Protein AF-A0A959DKY6-F1 (afdb_monomer_lite)

pLDDT: mean 91.06, std 14.07, range [35.94, 98.44]

Radius of gyration: 17.06 Å; chains: 1; bounding box: 49×41×37 Å

Foldseek 3Di:
DDDPDPPPDPAAEDEDADFCLFQVDAFDKFKAALVRHGDDAFFDFHWYAYDAPDPRRTNDGGDGYHDDDPNIDMDTPDSPPPRVVSGDCGPLRKFPWDWDADPVRDIDTPGHIDDSVNSVVVVD

Sequence (124 aa):
KTARNERNEELKIALTHIGKNMIHRYHDILALNPEGGFKAGVPVSQAIGGPLCFSGDLIGKGRRLPPIQAGDWIIIKDVGAYTFSEWSFNANRSFPPIYGYDELRNFSLLHKGQSAEEVAAFWE

Structure (mmCIF, N/CA/C/O backbone):
data_AF-A0A959DKY6-F1
#
_entry.id   AF-A0A959DKY6-F1
#
loop_
_atom_site.group_PDB
_atom_site.id
_atom_site.type_symbol
_atom_site.label_atom_id
_atom_site.label_alt_id
_atom_site.label_comp_id
_atom_site.label_asym_id
_atom_site.label_entity_id
_atom_site.label_seq_id
_atom_site.pdbx_PDB_ins_code
_atom_site.Cartn_x
_atom_site.Cartn_y
_atom_site.Cartn_z
_atom_site.occupancy
_atom_site.B_iso_or_equiv
_atom_site.auth_seq_id
_atom_site.auth_comp_id
_atom_site.auth_asym_id
_atom_site.auth_atom_id
_atom_site.pdbx_PDB_model_num
ATOM 1 N N . LYS A 1 1 ? -33.862 19.315 9.482 1.00 42.00 1 LYS A N 1
ATOM 2 C CA . LYS A 1 1 ? -34.245 18.349 10.543 1.00 42.00 1 LYS A CA 1
ATOM 3 C C . LYS A 1 1 ? -34.254 16.994 9.848 1.00 42.00 1 LYS A C 1
ATOM 5 O O . LYS A 1 1 ? -35.000 16.894 8.895 1.00 42.00 1 LYS A O 1
ATOM 10 N N . THR A 1 2 ? -33.388 16.012 10.063 1.00 35.94 2 THR A N 1
ATOM 11 C CA . THR A 1 2 ? -32.589 15.539 11.209 1.00 35.94 2 THR A CA 1
ATOM 12 C C . THR A 1 2 ? -31.659 14.502 10.551 1.00 35.94 2 THR A C 1
ATOM 14 O O . THR A 1 2 ? -32.154 13.661 9.819 1.00 35.94 2 THR A O 1
ATOM 17 N N . ALA A 1 3 ? -30.337 14.642 10.540 1.00 37.12 3 ALA A N 1
ATOM 18 C CA . ALA A 1 3 ? -29.461 13.880 11.427 1.00 37.12 3 ALA A CA 1
ATOM 19 C C . ALA A 1 3 ? -28.022 14.364 11.177 1.00 37.12 3 ALA A C 1
ATOM 21 O O . ALA A 1 3 ? -27.390 14.017 10.185 1.00 37.12 3 ALA A O 1
ATOM 22 N N . ARG A 1 4 ? -27.513 15.237 12.047 1.00 40.62 4 ARG A N 1
ATOM 23 C CA . ARG A 1 4 ? -26.103 15.671 12.042 1.00 40.62 4 ARG A CA 1
ATOM 24 C C . ARG A 1 4 ? -25.420 15.296 13.360 1.00 40.62 4 ARG A C 1
ATOM 26 O O . ARG A 1 4 ? -24.488 15.978 13.782 1.00 40.62 4 ARG A O 1
ATOM 33 N N . ASN A 1 5 ? -25.934 14.245 14.007 1.00 37.75 5 ASN A N 1
ATOM 34 C CA . ASN A 1 5 ? -25.711 13.956 15.422 1.00 37.75 5 ASN A CA 1
ATOM 35 C C . ASN A 1 5 ? -25.163 12.546 15.710 1.00 37.75 5 ASN A C 1
ATOM 37 O O . ASN A 1 5 ? -25.422 12.004 16.772 1.00 37.75 5 ASN A O 1
ATOM 41 N N . GLU A 1 6 ? -24.379 11.980 14.789 1.00 44.88 6 GLU A N 1
ATOM 42 C CA . GLU A 1 6 ? -23.577 10.761 15.033 1.00 44.88 6 GLU A CA 1
ATOM 43 C C . GLU A 1 6 ? -22.061 11.054 15.046 1.00 44.88 6 GLU A C 1
ATOM 45 O O . GLU A 1 6 ? -21.230 10.156 15.026 1.00 44.88 6 GLU A O 1
ATOM 50 N N . ARG A 1 7 ? -21.659 12.334 15.078 1.00 47.75 7 ARG A N 1
ATOM 51 C CA . ARG A 1 7 ? -20.257 12.773 14.911 1.00 47.75 7 ARG A CA 1
ATOM 52 C C . ARG A 1 7 ? -19.395 12.687 16.182 1.00 47.75 7 ARG A C 1
ATOM 54 O O . ARG A 1 7 ? -18.522 13.529 16.349 1.00 47.75 7 ARG A O 1
ATOM 61 N N . ASN A 1 8 ? -19.634 11.714 17.059 1.00 43.59 8 ASN A N 1
ATOM 62 C CA . ASN A 1 8 ? -18.889 11.575 18.321 1.00 43.59 8 ASN A CA 1
ATOM 63 C C . ASN A 1 8 ? -18.261 10.189 18.543 1.00 43.59 8 ASN A C 1
ATOM 65 O O . ASN A 1 8 ? -17.845 9.889 19.657 1.00 43.59 8 ASN A O 1
ATOM 69 N N . GLU A 1 9 ? -18.127 9.359 17.507 1.00 57.75 9 GLU A N 1
ATOM 70 C CA . GLU A 1 9 ? -17.062 8.353 17.523 1.00 57.75 9 GLU A CA 1
ATOM 71 C C . GLU A 1 9 ? -15.809 8.986 16.918 1.00 57.75 9 GLU A C 1
ATOM 73 O O . GLU A 1 9 ? -15.821 9.459 15.780 1.00 57.75 9 GLU A O 1
ATOM 78 N N . GLU A 1 10 ? -14.740 9.049 17.709 1.00 66.50 10 GLU A N 1
ATOM 79 C CA . GLU A 1 10 ? -13.421 9.488 17.267 1.00 66.50 10 GLU A CA 1
ATOM 80 C C . GLU A 1 10 ? -13.001 8.635 16.060 1.00 66.50 10 GLU A C 1
ATOM 82 O O . GLU A 1 10 ? -12.691 7.448 16.182 1.00 66.50 10 GLU A O 1
ATOM 87 N N . LEU A 1 11 ? -13.068 9.224 14.862 1.00 72.88 11 LEU A N 1
ATOM 88 C CA . LEU A 1 11 ? -12.725 8.545 13.618 1.00 72.88 11 LEU A CA 1
ATOM 89 C C . LEU A 1 11 ? -11.232 8.218 13.633 1.00 72.88 11 LEU A C 1
ATOM 91 O O . LEU A 1 11 ? -10.391 9.070 13.357 1.00 72.88 11 LEU A O 1
ATOM 95 N N . LYS A 1 12 ? -10.903 6.961 13.934 1.00 91.00 12 LYS A N 1
ATOM 96 C CA . LYS A 1 12 ? -9.530 6.461 13.871 1.00 91.00 12 LYS A CA 1
ATOM 97 C C . LYS A 1 12 ? -9.145 6.249 12.415 1.00 91.00 12 LYS A C 1
ATOM 99 O O . LYS A 1 12 ? -9.760 5.436 11.725 1.00 91.00 12 LYS A O 1
ATOM 104 N N . ILE A 1 13 ? -8.129 6.969 11.953 1.00 94.75 13 ILE A N 1
ATOM 105 C CA . ILE A 1 13 ? -7.592 6.844 10.597 1.00 94.75 13 ILE A CA 1
ATOM 106 C C . ILE A 1 13 ? -6.163 6.316 10.696 1.00 94.75 13 ILE A C 1
ATOM 108 O O . ILE A 1 13 ? -5.321 6.933 11.342 1.00 94.75 13 ILE A O 1
ATOM 112 N N . ALA A 1 14 ? -5.894 5.185 10.050 1.00 96.19 14 ALA A N 1
ATOM 113 C CA . ALA A 1 14 ? -4.544 4.686 9.833 1.00 96.19 14 ALA A CA 1
ATOM 114 C C . ALA A 1 14 ? -4.059 5.158 8.459 1.00 96.19 14 ALA A C 1
ATOM 116 O O . ALA A 1 14 ? -4.678 4.842 7.440 1.00 96.19 14 ALA A O 1
ATOM 117 N N . LEU A 1 15 ? -2.978 5.936 8.436 1.00 96.50 15 LEU A N 1
ATOM 118 C CA . LEU A 1 15 ? -2.360 6.415 7.202 1.00 96.50 15 LEU A CA 1
ATOM 119 C C . LEU A 1 15 ? -1.353 5.390 6.683 1.00 96.50 15 LEU A C 1
ATOM 121 O O . LEU A 1 15 ? -0.584 4.817 7.452 1.00 96.50 15 LEU A O 1
ATOM 125 N N . THR A 1 16 ? -1.358 5.174 5.372 1.00 96.50 16 THR A N 1
ATOM 126 C CA . THR A 1 16 ? -0.469 4.234 4.685 1.00 96.50 16 THR A CA 1
ATOM 127 C C . THR A 1 16 ? 0.347 4.940 3.604 1.00 96.50 16 THR A C 1
ATOM 129 O O . THR A 1 16 ? 0.098 6.091 3.249 1.00 96.50 16 THR A O 1
ATOM 132 N N . HIS A 1 17 ? 1.351 4.247 3.069 1.00 94.69 17 HIS A N 1
ATOM 133 C CA . HIS A 1 17 ? 2.250 4.792 2.048 1.00 94.69 17 HIS A CA 1
ATOM 134 C C . HIS A 1 17 ? 1.630 4.862 0.643 1.00 94.69 17 HIS A C 1
ATOM 136 O O . HIS A 1 17 ? 2.208 5.489 -0.248 1.00 94.69 17 HIS A O 1
ATOM 142 N N . ILE A 1 18 ? 0.479 4.221 0.437 1.00 93.62 18 ILE A N 1
ATOM 143 C CA . ILE A 1 18 ? -0.233 4.136 -0.841 1.00 93.62 18 ILE A CA 1
ATOM 144 C C . ILE A 1 18 ? -1.678 4.589 -0.653 1.00 93.62 18 ILE A C 1
ATOM 146 O O . ILE A 1 18 ? -2.217 4.501 0.442 1.00 93.62 18 ILE A O 1
ATOM 150 N N . GLY A 1 19 ? -2.310 5.084 -1.709 1.00 95.62 19 GLY A N 1
ATOM 151 C CA . GLY A 1 19 ? -3.678 5.583 -1.636 1.00 95.62 19 GLY A CA 1
ATOM 152 C C . GLY A 1 19 ? -4.472 5.283 -2.896 1.00 95.62 19 GLY A C 1
ATOM 153 O O . GLY A 1 19 ? -4.239 4.301 -3.603 1.00 95.62 19 GLY A O 1
ATOM 154 N N . LYS A 1 20 ? -5.400 6.178 -3.210 1.00 96.06 20 LYS A N 1
ATOM 155 C CA . LYS A 1 20 ? -6.224 6.205 -4.420 1.00 96.06 20 LYS A CA 1
ATOM 156 C C . LYS A 1 20 ? -5.445 6.451 -5.702 1.00 96.06 20 LYS A C 1
ATOM 158 O O . LYS A 1 20 ? -6.050 6.426 -6.759 1.00 96.06 20 LYS A O 1
ATOM 163 N N . ASN A 1 21 ? -4.140 6.677 -5.630 1.00 94.62 21 ASN A N 1
ATOM 164 C CA . ASN A 1 21 ? -3.272 6.614 -6.797 1.00 94.62 21 ASN A CA 1
ATOM 165 C C . ASN A 1 21 ? -2.933 5.170 -7.206 1.00 94.62 21 ASN A C 1
ATOM 167 O O . ASN A 1 21 ? -2.328 4.990 -8.249 1.00 94.62 21 ASN A O 1
ATOM 171 N N . MET A 1 22 ? -3.271 4.168 -6.384 1.00 94.38 22 MET A N 1
ATOM 172 C CA . MET A 1 22 ? -3.057 2.738 -6.655 1.00 94.38 22 MET A CA 1
ATOM 173 C C . MET A 1 22 ? -4.337 1.915 -6.443 1.00 94.38 22 MET A C 1
ATOM 175 O O . MET A 1 22 ? -4.644 1.018 -7.218 1.00 94.38 22 MET A O 1
ATOM 179 N N . ILE A 1 23 ? -5.085 2.183 -5.364 1.00 95.81 23 ILE A N 1
ATOM 180 C CA . ILE A 1 23 ? -6.161 1.303 -4.887 1.00 95.81 23 ILE A CA 1
ATOM 181 C C . ILE A 1 23 ? -7.529 1.959 -5.063 1.00 95.81 23 ILE A C 1
ATOM 183 O O . ILE A 1 23 ? -8.060 2.644 -4.181 1.00 95.81 23 ILE A O 1
ATOM 187 N N . HIS A 1 24 ? -8.145 1.723 -6.216 1.00 91.56 24 HIS A N 1
ATOM 188 C CA . HIS A 1 24 ? -9.417 2.354 -6.568 1.00 91.56 24 HIS A CA 1
ATOM 189 C C . HIS A 1 24 ? -10.630 1.629 -5.976 1.00 91.56 24 HIS A C 1
ATOM 191 O O . HIS A 1 24 ? -11.601 2.284 -5.583 1.00 91.56 24 HIS A O 1
ATOM 197 N N . ARG A 1 25 ? -10.558 0.300 -5.846 1.00 91.94 25 ARG A N 1
ATOM 198 C CA . ARG A 1 25 ? -11.694 -0.576 -5.523 1.00 91.94 25 ARG A CA 1
ATOM 199 C C . ARG A 1 25 ? -11.666 -1.070 -4.075 1.00 91.94 25 ARG A C 1
ATOM 201 O O . ARG A 1 25 ? -10.782 -0.727 -3.293 1.00 91.94 25 ARG A O 1
ATOM 208 N N . TYR A 1 26 ? -12.690 -1.835 -3.703 1.00 94.75 26 TYR A N 1
ATOM 209 C CA . TYR A 1 26 ? -12.721 -2.531 -2.423 1.00 94.75 26 TYR A CA 1
ATOM 210 C C . TYR A 1 26 ? -11.775 -3.730 -2.470 1.00 94.75 26 TYR A C 1
ATOM 212 O O . TYR A 1 26 ? -11.892 -4.572 -3.353 1.00 94.75 26 TYR A O 1
ATOM 220 N N . HIS A 1 27 ? -10.904 -3.817 -1.471 1.00 96.38 27 HIS A N 1
ATOM 221 C CA . HIS A 1 27 ? -10.068 -4.981 -1.213 1.00 96.38 27 HIS A CA 1
ATOM 222 C C . HIS A 1 27 ? -10.220 -5.412 0.242 1.00 96.38 27 HIS A C 1
ATOM 224 O O . HIS A 1 27 ? -10.598 -4.614 1.114 1.00 96.38 27 HIS A O 1
ATOM 230 N N . ASP A 1 28 ? -9.905 -6.672 0.494 1.00 96.88 28 ASP A N 1
ATOM 231 C CA . ASP A 1 28 ? -9.662 -7.165 1.838 1.00 96.88 28 ASP A CA 1
ATOM 232 C C . ASP A 1 28 ? -8.317 -6.647 2.350 1.00 96.88 28 ASP A C 1
ATOM 234 O O . ASP A 1 28 ? -7.333 -6.564 1.609 1.00 96.88 28 ASP A O 1
ATOM 238 N N . ILE A 1 29 ? -8.283 -6.319 3.639 1.00 97.50 29 ILE A N 1
ATOM 239 C CA . ILE A 1 29 ? -7.130 -5.702 4.289 1.00 97.50 29 ILE A CA 1
ATOM 240 C C . ILE A 1 29 ? -6.753 -6.526 5.513 1.00 97.50 29 ILE A C 1
ATOM 242 O O . ILE A 1 29 ? -7.625 -6.928 6.282 1.00 97.50 29 ILE A O 1
ATOM 246 N N . LEU A 1 30 ? -5.455 -6.751 5.696 1.00 97.56 30 LEU A N 1
ATOM 247 C CA . LEU A 1 30 ? -4.882 -7.400 6.870 1.00 97.56 30 LEU A CA 1
ATOM 248 C C . LEU A 1 30 ? -3.911 -6.434 7.552 1.00 97.56 30 LEU A C 1
ATOM 250 O O . LEU A 1 30 ? -3.254 -5.637 6.882 1.00 97.56 30 LEU A O 1
ATOM 254 N N . ALA A 1 31 ? -3.808 -6.535 8.875 1.00 97.81 31 ALA A N 1
ATOM 255 C CA . ALA A 1 31 ? -2.823 -5.812 9.670 1.00 97.81 31 ALA A CA 1
ATOM 256 C C . ALA A 1 31 ? -1.815 -6.807 10.252 1.00 97.81 31 ALA A C 1
ATOM 258 O O . ALA A 1 31 ? -2.214 -7.828 10.823 1.00 97.81 31 ALA A O 1
ATOM 259 N N . LEU A 1 32 ? -0.527 -6.502 10.127 1.00 98.44 32 LEU A N 1
ATOM 260 C CA . LEU A 1 32 ? 0.566 -7.240 10.750 1.00 98.44 32 LEU A CA 1
ATOM 261 C C . LEU A 1 32 ? 1.309 -6.333 11.735 1.00 98.44 32 LEU A C 1
ATOM 263 O O . LEU A 1 32 ? 1.346 -5.118 11.561 1.00 98.44 32 LEU A O 1
ATOM 267 N N . ASN A 1 33 ? 1.904 -6.928 12.762 1.00 97.88 33 ASN A N 1
ATOM 268 C CA . ASN A 1 33 ? 2.855 -6.246 13.633 1.00 97.88 33 ASN A CA 1
ATOM 269 C C . ASN A 1 33 ? 4.168 -5.938 12.876 1.00 97.88 33 ASN A C 1
ATOM 271 O O . ASN A 1 33 ? 4.359 -6.447 11.766 1.00 97.88 33 ASN A O 1
ATOM 275 N N . PRO A 1 34 ? 5.083 -5.132 13.443 1.00 98.00 34 PRO A N 1
ATOM 276 C CA . PRO A 1 34 ? 6.339 -4.776 12.779 1.00 98.00 34 PRO A CA 1
ATOM 277 C C . PRO A 1 34 ? 7.202 -5.990 12.404 1.00 98.00 34 PRO A C 1
ATOM 279 O O . PRO A 1 34 ? 7.932 -5.946 11.415 1.00 98.00 34 PRO A O 1
ATOM 282 N N . GLU A 1 35 ? 7.068 -7.095 13.143 1.00 97.62 35 GLU A N 1
ATOM 283 C CA . GLU A 1 35 ? 7.777 -8.359 12.922 1.00 97.62 35 GLU A CA 1
ATOM 284 C C . GLU A 1 35 ? 7.176 -9.214 11.786 1.00 97.62 35 GLU A C 1
ATOM 286 O O . GLU A 1 35 ? 7.709 -10.276 11.464 1.00 97.62 35 GLU A O 1
ATOM 291 N N . GLY A 1 36 ? 6.071 -8.779 11.169 1.00 95.81 36 GLY A N 1
ATOM 292 C CA . GLY A 1 36 ? 5.409 -9.473 10.058 1.00 95.81 36 GLY A CA 1
ATOM 293 C C . GLY A 1 36 ? 4.429 -10.580 10.472 1.00 95.81 36 GLY A C 1
ATOM 294 O O . GLY A 1 36 ? 3.904 -11.292 9.618 1.00 95.81 36 GLY A O 1
ATOM 295 N N . GLY A 1 37 ? 4.145 -10.732 11.765 1.00 97.81 37 GLY A N 1
ATOM 296 C CA . GLY A 1 37 ? 3.079 -11.594 12.280 1.00 97.81 37 GLY A CA 1
ATOM 297 C C . GLY A 1 37 ? 1.716 -10.898 12.268 1.00 97.81 37 GLY A C 1
ATOM 298 O O . GLY A 1 37 ? 1.635 -9.676 12.342 1.00 97.81 37 GLY A O 1
ATOM 299 N N . PHE A 1 38 ? 0.616 -11.654 12.206 1.00 97.81 38 PHE A N 1
ATOM 300 C CA . PHE A 1 38 ? -0.729 -11.066 12.267 1.00 97.81 38 PHE A CA 1
ATOM 301 C C . PHE A 1 38 ? -0.920 -10.218 13.524 1.00 97.81 38 PHE A C 1
ATOM 303 O O . PHE A 1 38 ? -0.633 -10.657 14.640 1.00 97.81 38 PHE A O 1
ATOM 310 N N . LYS A 1 39 ? -1.436 -8.998 13.347 1.00 97.50 39 LYS A N 1
ATOM 311 C CA . LYS A 1 39 ? -1.688 -8.092 14.463 1.00 97.50 39 LYS A CA 1
ATOM 312 C C . LYS A 1 39 ? -2.769 -8.692 15.364 1.00 97.50 39 LYS A C 1
ATOM 314 O O . LYS A 1 39 ? -3.825 -9.105 14.892 1.00 97.50 39 LYS A O 1
ATOM 319 N N . ALA A 1 40 ? -2.513 -8.719 16.668 1.00 95.56 40 ALA A N 1
ATOM 320 C CA . ALA A 1 40 ? -3.480 -9.148 17.672 1.00 95.56 40 ALA A CA 1
ATOM 321 C C . ALA A 1 40 ? -4.225 -7.946 18.275 1.00 95.56 40 ALA A C 1
ATOM 323 O O . ALA A 1 40 ? -3.718 -6.824 18.285 1.00 95.56 40 ALA A O 1
ATOM 324 N N . GLY A 1 41 ? -5.421 -8.190 18.811 1.00 95.25 41 GLY A N 1
ATOM 325 C CA . GLY A 1 41 ? -6.230 -7.186 19.503 1.00 95.25 41 GLY A CA 1
ATOM 326 C C . GLY A 1 41 ? -7.701 -7.234 19.102 1.00 95.25 41 GLY A C 1
ATOM 327 O O . GLY A 1 41 ? -8.061 -7.784 18.062 1.00 95.25 41 GLY A O 1
ATOM 328 N N . VAL A 1 42 ? -8.562 -6.650 19.937 1.00 96.38 42 VAL A N 1
ATOM 329 C CA . VAL A 1 42 ? -10.003 -6.566 19.663 1.00 96.38 42 VAL A CA 1
ATOM 330 C C . VAL A 1 42 ? -10.233 -5.653 18.451 1.00 96.38 42 VAL A C 1
ATOM 332 O O . VAL A 1 42 ? -9.804 -4.498 18.496 1.00 96.38 42 VAL A O 1
ATOM 335 N N . PRO A 1 43 ? -10.907 -6.118 17.379 1.00 95.88 43 PRO A N 1
ATOM 336 C CA . PRO A 1 43 ? -11.102 -5.305 16.186 1.00 95.88 43 PRO A CA 1
ATOM 337 C C . PRO A 1 43 ? -11.928 -4.048 16.455 1.00 95.88 43 PRO A C 1
ATOM 339 O O . PRO A 1 43 ? -13.090 -4.131 16.869 1.00 95.88 43 PRO A O 1
ATOM 342 N N . VAL A 1 44 ? -11.361 -2.892 16.124 1.00 95.19 44 VAL A N 1
ATOM 343 C CA . VAL A 1 44 ? -12.000 -1.573 16.204 1.00 95.19 44 VAL A CA 1
ATOM 344 C C . VAL A 1 44 ? -12.315 -1.056 14.801 1.00 95.19 44 VAL A C 1
ATOM 346 O O . VAL A 1 44 ? -11.699 -1.478 13.826 1.00 95.19 44 VAL A O 1
ATOM 349 N N . SER A 1 45 ? -13.310 -0.177 14.677 1.00 95.44 45 SER A N 1
ATOM 350 C CA . SER A 1 45 ? -13.642 0.465 13.399 1.00 95.44 45 SER A CA 1
ATOM 351 C C . SER A 1 45 ? -12.608 1.543 13.075 1.00 95.44 45 SER A C 1
ATOM 353 O O . SER A 1 45 ? -12.384 2.441 13.888 1.00 95.44 45 SER A O 1
ATOM 355 N N . GLN A 1 46 ? -11.958 1.446 11.914 1.00 95.56 46 GLN A N 1
ATOM 356 C CA . GLN A 1 46 ? -10.929 2.392 11.470 1.00 95.56 46 GLN A CA 1
ATOM 357 C C . GLN A 1 46 ? -11.075 2.691 9.974 1.00 95.56 46 GLN A C 1
ATOM 359 O O . GLN A 1 46 ? -11.498 1.843 9.187 1.00 95.56 46 GLN A O 1
ATOM 364 N N . ALA A 1 47 ? -10.714 3.896 9.548 1.00 96.00 47 ALA A N 1
ATOM 365 C CA . ALA A 1 47 ? -10.492 4.187 8.137 1.00 96.00 47 ALA A CA 1
ATOM 366 C C . ALA A 1 47 ? -9.025 3.931 7.772 1.00 96.00 47 ALA A C 1
ATOM 368 O O . ALA A 1 47 ? -8.130 4.168 8.579 1.00 96.00 47 ALA A O 1
ATOM 369 N N . ILE A 1 48 ? -8.787 3.470 6.547 1.00 97.25 48 ILE A N 1
ATOM 370 C CA . ILE A 1 48 ? -7.451 3.300 5.974 1.00 97.25 48 ILE A CA 1
ATOM 371 C C . ILE A 1 48 ? -7.278 4.385 4.921 1.00 97.25 48 ILE A C 1
ATOM 373 O O . ILE A 1 48 ? -7.968 4.367 3.897 1.00 97.25 48 ILE A O 1
ATOM 377 N N . GLY A 1 49 ? -6.410 5.347 5.215 1.00 96.88 49 GLY A N 1
ATOM 378 C CA . GLY A 1 49 ? -6.102 6.483 4.357 1.00 96.88 49 GLY A CA 1
ATOM 379 C C . GLY A 1 49 ? -4.776 6.321 3.629 1.00 96.88 49 GLY A C 1
ATOM 380 O O . GLY A 1 49 ? -3.880 5.607 4.090 1.00 96.88 49 GLY A O 1
ATOM 381 N N . GLY A 1 50 ? -4.667 6.985 2.487 1.00 96.62 50 GLY A N 1
ATOM 382 C CA . GLY A 1 50 ? -3.405 7.164 1.789 1.00 96.62 50 GLY A CA 1
ATOM 383 C C . GLY A 1 50 ? -2.757 8.523 2.086 1.00 96.62 50 GLY A C 1
ATOM 384 O O . GLY A 1 50 ? -3.238 9.281 2.933 1.00 96.62 50 GLY A O 1
ATOM 385 N N . PRO A 1 51 ? -1.637 8.825 1.411 1.00 95.88 51 PRO A N 1
ATOM 386 C CA . PRO A 1 51 ? -0.834 10.023 1.646 1.00 95.88 51 PRO A CA 1
ATOM 387 C C . PRO A 1 51 ? -1.228 11.239 0.782 1.00 95.88 51 PRO A C 1
ATOM 389 O O . PRO A 1 51 ? -0.529 12.251 0.807 1.00 95.88 51 PRO A O 1
ATOM 392 N N . LEU A 1 52 ? -2.270 11.148 -0.0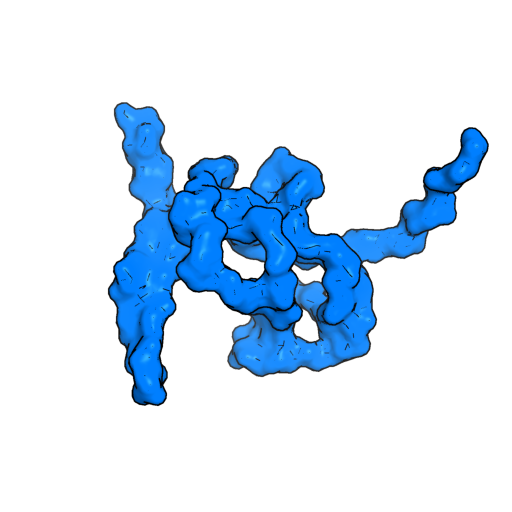45 1.00 96.62 52 LEU A N 1
ATOM 393 C CA . LEU A 1 52 ? -2.621 12.170 -1.031 1.00 96.62 52 LEU A CA 1
ATOM 394 C C . LEU A 1 52 ? -3.376 13.342 -0.390 1.00 96.62 52 LEU A C 1
ATOM 396 O O . LEU A 1 52 ? -4.144 13.195 0.559 1.00 96.62 52 LEU A O 1
ATOM 400 N N . CYS A 1 53 ? -3.198 14.532 -0.962 1.00 95.06 53 CYS A N 1
ATOM 401 C CA . CYS A 1 53 ? -3.716 15.796 -0.436 1.00 95.06 53 CYS A CA 1
ATOM 402 C C . CYS A 1 53 ? -5.212 16.044 -0.727 1.00 95.06 53 CYS A C 1
ATOM 404 O O . CYS A 1 53 ? -5.614 17.165 -1.036 1.00 95.06 53 CYS A O 1
ATOM 406 N N . PHE A 1 54 ? -6.063 15.018 -0.622 1.00 94.94 54 PHE A N 1
ATOM 407 C CA . PHE A 1 54 ? -7.516 15.174 -0.719 1.00 94.94 54 PHE A CA 1
ATOM 408 C C . PHE A 1 54 ? -8.259 14.215 0.218 1.00 94.94 54 PHE A C 1
ATOM 410 O O . PHE A 1 54 ? -7.839 13.091 0.467 1.00 94.94 54 PHE A O 1
ATOM 417 N N . SER A 1 55 ? -9.421 14.643 0.715 1.00 92.19 55 SER A N 1
ATOM 418 C CA . SER A 1 55 ? -10.206 13.904 1.721 1.00 92.19 55 SER A CA 1
ATOM 419 C C . SER A 1 55 ? -10.748 12.551 1.245 1.00 92.19 55 SER A C 1
ATOM 421 O O . SER A 1 55 ? -11.144 11.712 2.054 1.00 92.19 55 SER A O 1
ATOM 423 N N . GLY A 1 56 ? -10.799 12.348 -0.071 1.00 93.69 56 GLY A N 1
ATOM 424 C CA . GLY A 1 56 ? -11.235 11.107 -0.700 1.00 93.69 56 GLY A CA 1
ATOM 425 C C . GLY A 1 56 ? -10.151 10.034 -0.775 1.00 93.69 56 GLY A C 1
ATOM 426 O O . GLY A 1 56 ? -10.451 8.946 -1.270 1.00 93.69 56 GLY A O 1
ATOM 427 N N . ASP A 1 57 ? -8.932 10.307 -0.299 1.00 97.12 57 ASP A N 1
ATOM 428 C CA . ASP A 1 57 ? -7.830 9.352 -0.328 1.00 97.12 57 ASP A CA 1
ATOM 429 C C . ASP A 1 57 ? -7.961 8.267 0.750 1.00 97.12 57 ASP A C 1
ATOM 431 O O . ASP A 1 57 ? -7.193 8.168 1.705 1.00 97.12 57 ASP A O 1
ATOM 435 N N . LEU A 1 58 ? -9.018 7.470 0.621 1.00 96.38 58 LEU A N 1
ATOM 436 C CA . LEU A 1 58 ? -9.385 6.421 1.554 1.00 96.38 58 L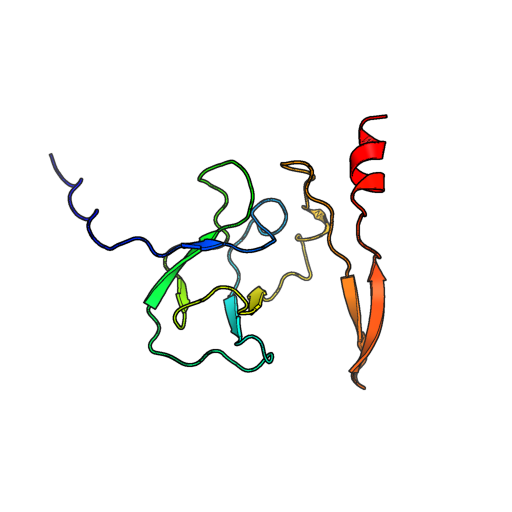EU A CA 1
ATOM 437 C C . LEU A 1 58 ? -9.474 5.096 0.810 1.00 96.38 58 LEU A C 1
ATOM 439 O O . LEU A 1 58 ? -10.373 4.869 -0.002 1.00 96.38 58 LEU A O 1
ATOM 443 N N . ILE A 1 59 ? -8.567 4.186 1.140 1.00 96.62 59 ILE A N 1
ATOM 444 C CA . ILE A 1 59 ? -8.591 2.796 0.679 1.00 96.62 59 ILE A CA 1
ATOM 445 C C . ILE A 1 59 ? -9.826 2.081 1.245 1.00 96.62 59 ILE A C 1
ATOM 447 O O . ILE A 1 59 ? -10.464 1.267 0.576 1.00 96.62 59 ILE A O 1
ATOM 451 N N . GLY A 1 60 ? -10.203 2.400 2.484 1.00 94.75 60 GLY A N 1
ATOM 452 C CA . GLY A 1 60 ? -11.355 1.800 3.141 1.00 94.75 60 GLY A CA 1
ATOM 453 C C . GLY A 1 60 ? -11.890 2.649 4.283 1.00 94.75 60 GLY A C 1
ATOM 454 O O . GLY A 1 60 ? -11.136 3.324 4.974 1.00 94.75 60 GLY A O 1
ATOM 455 N N . LYS A 1 61 ? -13.202 2.583 4.508 1.00 94.00 61 LYS A N 1
ATOM 456 C CA . LYS A 1 61 ? -13.883 3.206 5.649 1.00 94.00 61 LYS A CA 1
ATOM 457 C C . LYS A 1 61 ? -14.459 2.114 6.545 1.00 94.00 61 LYS A C 1
ATOM 459 O O . LYS A 1 61 ? -14.907 1.095 6.026 1.00 94.00 61 LYS A O 1
ATOM 464 N N . GLY A 1 62 ? -14.450 2.331 7.859 1.00 92.88 62 GLY A N 1
ATOM 465 C CA . GLY A 1 62 ? -15.087 1.430 8.826 1.00 92.88 62 GLY A CA 1
ATOM 466 C C . GLY A 1 62 ? -14.535 0.000 8.827 1.00 92.88 62 GLY A C 1
ATOM 467 O O . GLY A 1 62 ? -15.266 -0.952 9.086 1.00 92.88 62 GLY A O 1
ATOM 468 N N . ARG A 1 63 ? -13.253 -0.173 8.491 1.00 95.19 63 ARG A N 1
ATOM 469 C CA . ARG A 1 63 ? -12.582 -1.472 8.502 1.00 95.19 63 ARG A CA 1
ATOM 470 C C . ARG A 1 63 ? -12.430 -1.936 9.945 1.00 95.19 63 ARG A C 1
ATOM 472 O O . ARG A 1 63 ? -11.875 -1.213 10.766 1.00 95.19 63 ARG A O 1
ATOM 479 N N . ARG A 1 64 ? -12.940 -3.131 10.250 1.00 95.94 64 ARG A N 1
ATOM 480 C CA . ARG A 1 64 ? -12.794 -3.773 11.561 1.00 95.94 64 ARG A CA 1
ATOM 481 C C . ARG A 1 64 ? -11.463 -4.512 11.602 1.00 95.94 64 ARG A C 1
ATOM 483 O O . ARG A 1 64 ? -11.372 -5.634 11.117 1.00 95.94 64 ARG A O 1
ATOM 490 N N . LEU A 1 65 ? -10.445 -3.868 12.162 1.00 96.38 65 LEU A N 1
ATOM 491 C CA . LEU A 1 65 ? -9.090 -4.407 12.288 1.00 96.38 65 LEU A CA 1
ATOM 492 C C . LEU A 1 65 ? -8.595 -4.239 13.729 1.00 96.38 65 LEU A C 1
ATOM 494 O O . LEU A 1 65 ? -9.087 -3.356 14.442 1.00 96.38 65 LEU A O 1
ATOM 498 N N . PRO A 1 66 ? -7.649 -5.075 14.189 1.00 96.81 66 PRO A N 1
ATOM 499 C CA . PRO A 1 66 ? -6.899 -4.786 15.406 1.00 96.81 66 PRO A CA 1
ATOM 500 C C . PRO A 1 66 ? -6.329 -3.356 15.358 1.00 96.81 66 PRO A C 1
ATOM 502 O O . PRO A 1 66 ? -6.002 -2.895 14.264 1.00 96.81 66 PRO A O 1
ATOM 505 N N . PRO A 1 67 ? -6.196 -2.646 16.494 1.00 96.38 67 PRO A N 1
ATOM 506 C CA . PRO A 1 67 ? -5.761 -1.252 16.495 1.00 96.38 67 PRO A CA 1
ATOM 507 C C . PRO A 1 67 ? -4.402 -1.062 15.808 1.00 96.38 67 PRO A C 1
ATOM 509 O O . PRO A 1 67 ? -3.363 -1.426 16.359 1.00 96.38 67 PRO A O 1
ATOM 512 N N . ILE A 1 68 ? -4.422 -0.470 14.613 1.00 97.12 68 ILE A N 1
ATOM 513 C CA . ILE A 1 68 ? -3.212 -0.177 13.834 1.00 97.12 68 ILE A CA 1
ATOM 514 C C . ILE A 1 68 ? -2.402 0.921 14.527 1.00 97.12 68 ILE A C 1
ATOM 516 O O . ILE A 1 68 ? -2.970 1.923 14.971 1.00 97.12 68 ILE A O 1
ATOM 520 N N . GLN A 1 69 ? -1.088 0.732 14.612 1.00 96.31 69 GLN A N 1
ATOM 521 C CA . GLN A 1 69 ? -0.117 1.698 15.125 1.00 96.31 69 GLN A CA 1
ATOM 522 C C . GLN A 1 69 ? 0.954 2.003 14.069 1.00 96.31 69 GLN A C 1
ATOM 524 O O . GLN A 1 69 ? 1.114 1.275 13.090 1.00 96.31 69 GLN A O 1
ATOM 529 N N . ALA A 1 70 ? 1.702 3.091 14.262 1.00 96.62 70 ALA A N 1
ATOM 530 C CA . ALA A 1 70 ? 2.851 3.383 13.411 1.00 96.62 70 ALA A CA 1
ATOM 531 C C . ALA A 1 70 ? 3.873 2.232 13.476 1.00 96.62 70 ALA A C 1
ATOM 533 O O . ALA A 1 70 ? 4.187 1.741 14.559 1.00 96.62 70 ALA A O 1
ATOM 534 N N . GLY A 1 71 ? 4.377 1.814 12.313 1.00 97.00 71 GLY A N 1
ATOM 535 C CA . GLY A 1 71 ? 5.302 0.683 12.175 1.00 97.00 71 GLY A CA 1
ATOM 536 C C . GLY A 1 71 ? 4.632 -0.666 11.893 1.00 97.00 71 GLY A C 1
ATOM 537 O O . GLY A 1 71 ? 5.320 -1.587 11.466 1.00 97.00 71 GLY A O 1
ATOM 538 N N . ASP A 1 72 ? 3.314 -0.786 12.069 1.00 97.94 72 ASP A N 1
ATOM 539 C CA . ASP A 1 72 ? 2.569 -1.969 11.627 1.00 97.94 72 ASP A CA 1
ATOM 540 C C . ASP A 1 72 ? 2.518 -2.046 10.089 1.00 97.94 72 ASP A C 1
ATOM 542 O O . ASP A 1 72 ? 2.485 -1.024 9.394 1.00 97.94 72 ASP A O 1
ATOM 546 N N . TRP A 1 73 ? 2.439 -3.264 9.548 1.00 98.00 73 TRP A N 1
ATOM 547 C CA . TRP A 1 73 ? 2.248 -3.472 8.113 1.00 98.00 73 TRP A CA 1
ATOM 548 C C . TRP A 1 73 ? 0.773 -3.617 7.764 1.00 98.00 73 TRP A C 1
ATOM 550 O O . TRP A 1 73 ? 0.014 -4.308 8.443 1.00 98.00 73 TRP A O 1
ATOM 560 N N . ILE A 1 74 ? 0.383 -3.021 6.640 1.00 97.50 74 ILE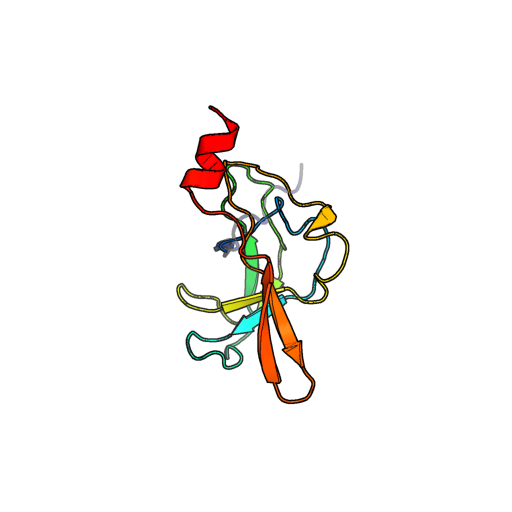 A N 1
ATOM 561 C CA . ILE A 1 74 ? -0.942 -3.188 6.050 1.00 97.50 74 ILE A CA 1
ATOM 562 C C . ILE A 1 74 ? -0.796 -3.953 4.742 1.00 97.50 74 ILE A C 1
ATOM 564 O O . ILE A 1 74 ? -0.093 -3.511 3.835 1.00 97.50 74 ILE A O 1
ATOM 568 N N . ILE A 1 75 ? -1.485 -5.088 4.641 1.00 97.25 75 ILE A N 1
ATOM 569 C CA . ILE A 1 75 ? -1.568 -5.875 3.410 1.00 97.25 75 ILE A CA 1
ATOM 570 C C . ILE A 1 75 ? -2.921 -5.618 2.768 1.00 97.25 75 ILE A C 1
ATOM 572 O O . ILE A 1 75 ? -3.959 -5.797 3.404 1.00 97.25 75 ILE A O 1
ATOM 576 N N . ILE A 1 76 ? -2.900 -5.251 1.492 1.00 96.94 76 ILE A N 1
ATOM 577 C CA . ILE A 1 76 ? -4.086 -5.146 0.644 1.00 96.94 76 ILE A CA 1
ATOM 578 C C . ILE A 1 76 ? -4.044 -6.333 -0.314 1.00 96.94 76 ILE A C 1
ATOM 580 O O . ILE A 1 76 ? -3.100 -6.469 -1.091 1.00 96.94 76 ILE A O 1
ATOM 584 N N . LYS A 1 77 ? -5.027 -7.228 -0.214 1.00 96.62 77 LYS A N 1
ATOM 585 C CA . LYS A 1 77 ? -5.061 -8.454 -1.022 1.00 96.62 77 LYS A CA 1
ATOM 586 C C . LYS A 1 77 ? -5.615 -8.193 -2.421 1.00 96.62 77 LYS A C 1
ATOM 588 O O . LYS A 1 77 ? -6.306 -7.205 -2.654 1.00 96.62 77 LYS A O 1
ATOM 593 N N . ASP A 1 78 ? -5.349 -9.129 -3.330 1.00 95.56 78 ASP A N 1
ATOM 594 C CA . ASP A 1 78 ? -5.982 -9.198 -4.654 1.00 95.56 78 ASP A CA 1
ATOM 595 C C . ASP A 1 78 ? -5.712 -7.963 -5.534 1.00 95.56 78 ASP A C 1
ATOM 597 O O . ASP A 1 78 ? -6.569 -7.499 -6.280 1.00 95.56 78 ASP A O 1
ATOM 601 N N . VAL A 1 79 ? -4.489 -7.432 -5.448 1.00 95.12 79 VAL A N 1
ATOM 602 C CA . VAL A 1 79 ? -4.020 -6.233 -6.174 1.00 95.12 79 VAL A CA 1
ATOM 603 C C . VAL A 1 79 ? -3.247 -6.560 -7.463 1.00 95.12 79 VAL A C 1
ATOM 605 O O . VAL A 1 79 ? -2.555 -5.714 -8.021 1.00 95.12 79 VAL A O 1
ATOM 608 N N . GLY A 1 80 ? -3.331 -7.804 -7.947 1.00 93.00 80 GLY A N 1
ATOM 609 C CA . GLY A 1 80 ? -2.579 -8.262 -9.125 1.00 93.00 80 GLY A CA 1
ATOM 610 C C . GLY A 1 80 ? -3.097 -7.720 -10.463 1.00 93.00 80 GLY A C 1
ATOM 611 O O . GLY A 1 80 ? -2.345 -7.651 -11.429 1.00 93.00 80 GLY A O 1
ATOM 612 N N . ALA A 1 81 ? -4.364 -7.307 -10.525 1.00 92.69 81 ALA A N 1
ATOM 613 C CA . ALA A 1 81 ? -4.984 -6.738 -11.718 1.00 92.69 81 ALA A CA 1
ATOM 614 C C . ALA A 1 81 ? -5.475 -5.314 -11.438 1.00 92.69 81 ALA A C 1
ATOM 616 O O . ALA A 1 81 ? -5.893 -5.012 -10.320 1.00 92.69 81 ALA A O 1
ATOM 617 N N . TYR A 1 82 ? -5.434 -4.445 -12.454 1.00 91.00 82 TYR A N 1
ATOM 618 C CA . TYR A 1 82 ? -5.989 -3.082 -12.399 1.00 91.00 82 TYR A CA 1
ATOM 619 C C . TYR A 1 82 ? -5.488 -2.223 -11.219 1.00 91.00 82 TYR A C 1
ATOM 621 O O . TYR A 1 82 ? -6.182 -1.324 -10.766 1.00 91.00 82 TYR A O 1
ATOM 629 N N . THR A 1 83 ? -4.281 -2.508 -10.717 1.00 91.94 83 THR A N 1
ATOM 630 C CA . THR A 1 83 ? -3.592 -1.697 -9.698 1.00 91.94 83 THR A CA 1
ATOM 631 C C . THR A 1 83 ? -2.407 -0.989 -10.338 1.00 91.94 83 THR A C 1
ATOM 633 O O . THR A 1 83 ? -2.392 0.230 -10.435 1.00 91.94 83 THR A O 1
ATOM 636 N N . PHE A 1 84 ? -1.449 -1.755 -10.875 1.00 90.31 84 PHE A N 1
ATOM 637 C CA . PHE A 1 84 ? -0.327 -1.179 -11.618 1.00 90.31 84 PHE A CA 1
ATOM 638 C C . PHE A 1 84 ? -0.790 -0.453 -12.885 1.00 90.31 84 PHE A C 1
ATOM 640 O O . PHE A 1 84 ? -0.366 0.663 -13.150 1.00 90.31 84 PHE A O 1
ATOM 647 N N . SER A 1 85 ? -1.697 -1.064 -13.649 1.00 91.19 85 SER A N 1
ATOM 648 C CA . SER A 1 85 ? -2.159 -0.504 -14.922 1.00 91.19 85 SER A CA 1
ATOM 649 C C . SER A 1 85 ? -3.066 0.723 -14.779 1.00 91.19 85 SER A C 1
ATOM 651 O O . SER A 1 85 ? -3.265 1.427 -15.761 1.00 91.19 85 SER A O 1
ATOM 653 N N . GLU A 1 86 ? -3.638 0.967 -13.595 1.00 91.69 86 GLU A N 1
ATOM 654 C CA . GLU A 1 86 ? -4.481 2.142 -13.301 1.00 91.69 86 GLU A CA 1
ATOM 655 C C . GLU A 1 86 ? -3.764 3.164 -12.401 1.00 91.69 86 GLU A C 1
ATOM 657 O O . GLU A 1 86 ? -4.364 4.160 -11.996 1.00 91.69 86 GLU A O 1
ATOM 662 N N . TRP A 1 87 ? -2.487 2.936 -12.082 1.00 94.44 87 TRP A N 1
ATOM 663 C CA . TRP A 1 87 ? -1.741 3.826 -11.204 1.00 94.44 87 TRP A CA 1
ATOM 664 C C . TRP A 1 87 ? -1.591 5.231 -11.795 1.00 94.44 87 TRP A C 1
ATOM 666 O O . TRP A 1 87 ? -1.454 5.414 -13.006 1.00 94.44 87 TRP A O 1
ATOM 676 N N . SER A 1 88 ? -1.565 6.233 -10.912 1.00 92.62 88 SER A N 1
ATOM 677 C CA . SER A 1 88 ? -1.325 7.624 -11.279 1.00 92.62 88 SER A CA 1
ATOM 678 C C . SER A 1 88 ? -0.220 8.288 -10.463 1.00 92.62 88 SER A C 1
ATOM 680 O O . SER A 1 88 ? 0.047 7.964 -9.304 1.00 92.62 88 SER A O 1
ATOM 682 N N . PHE A 1 89 ? 0.352 9.330 -11.059 1.00 91.06 89 PHE A N 1
ATOM 683 C CA . PHE A 1 89 ? 1.415 10.138 -10.472 1.00 91.06 89 PHE A CA 1
ATOM 684 C C . PHE A 1 89 ? 0.938 11.201 -9.471 1.00 91.06 89 PHE A C 1
ATOM 686 O O . PHE A 1 89 ? 1.639 12.175 -9.183 1.00 91.06 89 PHE A O 1
ATOM 693 N N . ASN A 1 90 ? -0.289 11.066 -8.963 1.00 92.88 90 ASN A N 1
ATOM 694 C CA . ASN A 1 90 ? -0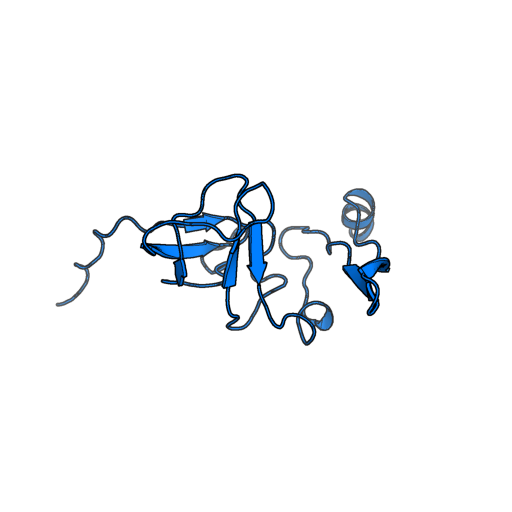.908 12.073 -8.108 1.00 92.88 90 ASN A CA 1
ATOM 695 C C . ASN A 1 90 ? -0.015 12.404 -6.905 1.00 92.88 90 ASN A C 1
ATOM 697 O O . ASN A 1 90 ? 0.486 11.510 -6.226 1.00 92.88 90 ASN A O 1
ATOM 701 N N . ALA A 1 91 ? 0.152 13.702 -6.642 1.00 92.50 91 ALA A N 1
ATOM 702 C CA . ALA A 1 91 ? 1.048 14.234 -5.614 1.00 92.50 91 ALA A CA 1
ATOM 703 C C . ALA A 1 91 ? 2.529 13.821 -5.778 1.00 92.50 91 ALA A C 1
ATOM 705 O O . ALA A 1 91 ? 3.228 13.663 -4.778 1.00 92.50 91 ALA A O 1
ATOM 706 N N . ASN A 1 92 ? 3.002 13.651 -7.023 1.00 92.81 92 ASN A N 1
ATOM 707 C CA . ASN A 1 92 ? 4.379 13.252 -7.357 1.00 92.81 92 ASN A CA 1
ATOM 708 C C . ASN A 1 92 ? 4.823 11.975 -6.625 1.00 92.81 92 ASN A C 1
ATOM 710 O O . ASN A 1 92 ? 5.966 11.842 -6.190 1.00 92.81 92 ASN A O 1
ATOM 714 N N . ARG A 1 93 ? 3.888 11.043 -6.416 1.00 92.75 93 ARG A N 1
ATOM 715 C CA . ARG A 1 93 ? 4.168 9.779 -5.734 1.00 92.75 93 ARG A CA 1
ATOM 716 C C . ARG A 1 93 ? 4.757 8.793 -6.731 1.00 92.75 93 ARG A C 1
ATOM 718 O O . ARG A 1 93 ? 4.110 8.468 -7.722 1.00 92.75 93 ARG A O 1
ATOM 725 N N . SER A 1 94 ? 5.948 8.290 -6.423 1.00 93.12 94 SER A N 1
ATOM 726 C CA . SER A 1 94 ? 6.608 7.254 -7.211 1.00 93.12 94 SER A CA 1
ATOM 727 C C . SER A 1 94 ? 5.806 5.959 -7.254 1.00 93.12 94 SER A C 1
ATOM 729 O O . SER A 1 94 ? 5.097 5.594 -6.306 1.00 93.12 94 SER A O 1
ATOM 731 N N . PHE A 1 95 ? 5.964 5.230 -8.355 1.00 93.12 95 PHE A N 1
ATOM 732 C CA . PHE A 1 95 ? 5.542 3.844 -8.424 1.00 93.12 95 PHE A CA 1
ATOM 733 C C . PHE A 1 95 ? 6.455 2.957 -7.547 1.00 93.12 95 PHE A C 1
ATOM 735 O O . PHE A 1 95 ? 7.680 3.062 -7.659 1.00 93.12 95 PHE A O 1
ATOM 742 N N . PRO A 1 96 ? 5.921 2.083 -6.670 1.00 93.88 96 PRO A N 1
ATOM 743 C CA . PRO A 1 96 ? 6.748 1.233 -5.812 1.00 93.88 96 PRO A CA 1
ATOM 744 C C . PRO A 1 96 ? 7.427 0.083 -6.587 1.00 93.88 96 PRO A C 1
ATOM 746 O O . PRO A 1 96 ? 6.986 -0.283 -7.679 1.00 93.88 96 PRO A O 1
ATOM 749 N N . PRO A 1 97 ? 8.491 -0.532 -6.037 1.00 95.94 97 PRO A N 1
ATOM 750 C CA . PRO A 1 97 ? 9.051 -1.760 -6.595 1.00 95.94 97 PRO A CA 1
ATOM 751 C C . PRO A 1 97 ? 8.059 -2.931 -6.511 1.00 95.94 97 PRO A C 1
ATOM 753 O O . PRO A 1 97 ? 7.271 -3.032 -5.569 1.00 95.94 97 PRO A O 1
ATOM 756 N N . ILE A 1 98 ? 8.135 -3.845 -7.481 1.00 96.12 98 ILE A N 1
ATOM 757 C CA . ILE A 1 98 ? 7.367 -5.095 -7.516 1.00 96.12 98 ILE A CA 1
ATOM 758 C C . ILE A 1 98 ? 8.339 -6.260 -7.387 1.00 96.12 98 ILE A C 1
ATOM 760 O O . ILE A 1 98 ? 9.255 -6.408 -8.199 1.00 96.12 98 ILE A O 1
ATOM 764 N N . TYR A 1 99 ? 8.085 -7.115 -6.403 1.00 96.94 99 TYR A N 1
ATOM 765 C CA . TYR A 1 99 ? 8.811 -8.360 -6.195 1.00 96.94 99 TYR A CA 1
ATOM 766 C C . TYR A 1 99 ? 7.899 -9.550 -6.482 1.00 96.94 99 TYR A C 1
ATOM 768 O O . TYR A 1 99 ? 6.724 -9.544 -6.115 1.00 96.94 99 TYR A O 1
ATOM 776 N N . GLY A 1 100 ? 8.452 -10.568 -7.130 1.00 97.31 100 GLY A N 1
ATOM 777 C CA . GLY A 1 100 ? 7.828 -11.872 -7.317 1.00 97.31 100 GLY A CA 1
ATOM 778 C C . GLY A 1 100 ? 8.559 -12.928 -6.504 1.00 97.31 100 GLY A C 1
ATOM 779 O O . GLY A 1 100 ? 9.723 -12.741 -6.152 1.00 97.31 100 GLY A O 1
ATOM 780 N N . TYR A 1 101 ? 7.890 -14.040 -6.224 1.00 97.38 101 TYR A N 1
ATOM 781 C CA . TYR A 1 101 ? 8.520 -15.214 -5.635 1.00 97.38 101 TYR A CA 1
ATOM 782 C C . TYR A 1 101 ? 8.018 -16.490 -6.314 1.00 97.38 101 TYR A C 1
ATOM 784 O O . TYR A 1 101 ? 6.889 -16.524 -6.805 1.00 97.38 101 TYR A O 1
ATOM 792 N N . ASP A 1 102 ? 8.870 -17.511 -6.377 1.00 97.50 102 ASP A N 1
ATOM 793 C CA . ASP A 1 102 ? 8.529 -18.829 -6.924 1.00 97.50 102 ASP A CA 1
ATOM 794 C C . ASP A 1 102 ? 7.942 -19.772 -5.852 1.00 97.50 102 ASP A C 1
ATOM 796 O O . ASP A 1 102 ? 7.791 -19.408 -4.684 1.00 97.50 102 ASP A O 1
ATOM 800 N N . GLU A 1 103 ? 7.625 -21.015 -6.225 1.00 97.44 103 GLU A N 1
ATOM 801 C CA . GLU A 1 103 ? 7.097 -22.026 -5.292 1.00 97.44 103 GLU A CA 1
ATOM 802 C C . GLU A 1 103 ? 8.047 -22.327 -4.115 1.00 97.44 103 GLU A C 1
ATOM 804 O O . GLU A 1 103 ? 7.600 -22.719 -3.036 1.00 97.44 103 GLU A O 1
ATOM 809 N N . LEU A 1 104 ? 9.350 -22.094 -4.297 1.00 97.50 104 LEU A N 1
ATOM 810 C CA . LEU A 1 104 ? 10.394 -22.273 -3.287 1.00 97.50 104 LEU A CA 1
ATOM 811 C C . LEU A 1 104 ? 10.640 -21.004 -2.453 1.00 97.50 104 LEU A C 1
ATOM 813 O O . LEU A 1 104 ? 11.487 -21.015 -1.560 1.00 97.50 104 LEU A O 1
ATOM 817 N N . ARG A 1 105 ? 9.872 -19.931 -2.693 1.00 95.25 105 ARG A N 1
ATOM 818 C CA . ARG A 1 105 ? 9.998 -18.609 -2.058 1.00 95.25 105 ARG A CA 1
ATOM 819 C C . ARG A 1 105 ? 11.324 -17.906 -2.354 1.00 95.25 105 ARG A C 1
ATOM 821 O O . ARG A 1 105 ? 11.780 -17.089 -1.553 1.00 95.25 105 ARG A O 1
ATOM 828 N N . ASN A 1 106 ? 11.923 -18.170 -3.511 1.00 97.69 106 ASN A N 1
ATOM 829 C CA . ASN A 1 106 ? 13.019 -17.347 -4.007 1.00 97.69 106 ASN A CA 1
ATOM 830 C C . ASN A 1 106 ? 12.449 -16.037 -4.544 1.00 97.69 106 ASN A C 1
ATOM 832 O O . ASN A 1 106 ? 11.622 -16.045 -5.453 1.00 97.69 106 ASN A O 1
ATOM 836 N N . PHE A 1 107 ? 12.894 -14.913 -3.989 1.00 97.94 107 PHE A N 1
ATOM 837 C CA . PHE A 1 107 ? 12.418 -13.594 -4.392 1.00 97.94 107 PHE A CA 1
ATOM 838 C C . PHE A 1 107 ? 13.216 -13.048 -5.577 1.00 97.94 107 PHE A C 1
ATOM 840 O O . PHE A 1 107 ? 14.440 -13.158 -5.627 1.00 97.94 107 PHE A O 1
ATOM 847 N N . SER A 1 108 ? 12.520 -12.397 -6.505 1.00 98.00 108 SER A N 1
ATOM 848 C CA . SER A 1 108 ? 13.109 -11.681 -7.637 1.00 98.00 108 SER A CA 1
ATOM 849 C C . SER A 1 108 ? 12.452 -10.315 -7.815 1.00 98.00 108 SER A C 1
ATOM 851 O O . SER A 1 108 ? 11.268 -10.128 -7.529 1.00 98.00 108 SER A O 1
ATOM 853 N N . LEU A 1 109 ? 13.234 -9.336 -8.269 1.00 98.06 109 LEU A N 1
ATOM 854 C CA . LEU A 1 109 ? 12.723 -8.014 -8.614 1.00 98.06 109 LEU A CA 1
ATOM 855 C C . LEU A 1 109 ? 12.096 -8.074 -10.012 1.00 98.06 109 LEU A C 1
ATOM 857 O O . LEU A 1 109 ? 12.796 -8.335 -10.986 1.00 98.06 109 LEU A O 1
ATOM 861 N N . LEU A 1 110 ? 10.793 -7.816 -10.106 1.00 96.81 110 LEU A N 1
ATOM 862 C CA . LEU A 1 110 ? 10.052 -7.798 -11.373 1.00 96.81 110 LEU A CA 1
ATOM 863 C C . LEU A 1 110 ? 9.971 -6.389 -11.967 1.00 96.81 110 LEU A C 1
ATOM 865 O O . LEU A 1 110 ? 10.000 -6.218 -13.181 1.00 96.81 110 LEU A O 1
ATOM 869 N N . HIS A 1 111 ? 9.878 -5.372 -11.108 1.00 95.25 111 HIS A N 1
ATOM 870 C CA . HIS A 1 111 ? 9.892 -3.968 -11.504 1.00 95.25 111 HIS A CA 1
ATOM 871 C C . HIS A 1 111 ? 10.606 -3.146 -10.434 1.00 95.25 111 HIS A C 1
ATOM 873 O O . HIS A 1 111 ? 10.286 -3.262 -9.253 1.00 95.25 111 HIS A O 1
ATOM 879 N N . LYS A 1 112 ? 11.557 -2.295 -10.829 1.00 95.62 112 LYS A N 1
ATOM 880 C CA . LYS A 1 112 ? 12.401 -1.544 -9.882 1.00 95.62 112 LYS A CA 1
ATOM 881 C C . LYS A 1 112 ? 11.673 -0.430 -9.113 1.00 95.62 112 LYS A C 1
ATOM 883 O O . LYS A 1 112 ? 12.189 0.043 -8.109 1.00 95.62 112 LYS A O 1
ATOM 888 N N . GLY A 1 113 ? 10.479 -0.039 -9.556 1.00 94.88 113 GLY A N 1
ATOM 889 C CA . GLY A 1 113 ? 9.789 1.153 -9.051 1.00 94.88 113 GLY A CA 1
ATOM 890 C C . GLY A 1 113 ? 10.362 2.429 -9.667 1.00 94.88 113 GLY A C 1
ATOM 891 O O . GLY A 1 113 ? 11.046 2.359 -10.685 1.00 94.88 113 GLY A O 1
ATOM 892 N N . GLN A 1 114 ? 10.062 3.581 -9.074 1.00 95.06 114 GLN A N 1
ATOM 893 C CA . GLN A 1 114 ? 10.626 4.870 -9.472 1.00 95.06 114 GLN A CA 1
ATOM 894 C C . GLN A 1 114 ? 11.354 5.538 -8.308 1.00 95.06 114 GLN A C 1
ATOM 896 O O . GLN A 1 114 ? 10.850 5.560 -7.179 1.00 95.06 114 GLN A O 1
ATOM 901 N N . SER A 1 115 ? 12.519 6.114 -8.594 1.00 94.62 115 SER A N 1
ATOM 902 C CA . SER A 1 115 ? 13.237 6.980 -7.659 1.00 94.62 115 SER A CA 1
ATOM 903 C C . SER A 1 115 ? 12.655 8.399 -7.640 1.00 94.62 115 SER A C 1
ATOM 905 O O . SER A 1 115 ? 11.855 8.776 -8.498 1.00 94.62 115 SER A O 1
ATOM 907 N N . ALA A 1 116 ? 13.050 9.205 -6.650 1.00 92.50 116 ALA A N 1
ATOM 908 C CA . ALA A 1 116 ? 12.646 10.609 -6.575 1.00 92.50 116 ALA 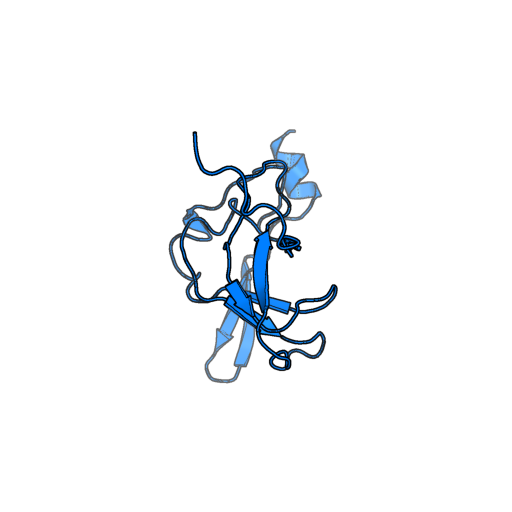A CA 1
ATOM 909 C C . ALA A 1 116 ? 13.217 11.437 -7.743 1.00 92.50 116 ALA A C 1
ATOM 911 O O . ALA A 1 116 ? 12.571 12.365 -8.219 1.00 92.50 116 ALA A O 1
ATOM 912 N N . GLU A 1 117 ? 14.400 11.075 -8.232 1.00 94.81 117 GLU A N 1
ATOM 913 C CA . GLU A 1 117 ? 15.052 11.695 -9.386 1.00 94.81 117 GLU A CA 1
ATOM 914 C C . GLU A 1 117 ? 14.310 11.354 -10.679 1.00 94.81 117 GLU A C 1
ATOM 916 O O . GLU A 1 117 ? 14.018 12.247 -11.462 1.00 94.81 117 GLU A O 1
ATOM 921 N N . GLU A 1 118 ? 13.924 10.088 -10.877 1.00 95.06 118 GLU A N 1
ATOM 922 C CA . GLU A 1 118 ? 13.094 9.684 -12.024 1.00 95.06 118 GLU A CA 1
ATOM 923 C C . GLU A 1 118 ? 11.729 10.381 -12.001 1.00 95.06 118 GLU A C 1
ATOM 925 O O . GLU A 1 118 ? 11.178 10.721 -13.046 1.00 95.06 118 GLU A O 1
ATOM 930 N N . VAL A 1 119 ? 11.194 10.614 -10.800 1.00 93.88 119 VAL A N 1
ATOM 931 C CA . VAL A 1 119 ? 9.963 11.375 -10.594 1.00 93.88 119 VAL A CA 1
ATOM 932 C C . VAL A 1 119 ? 10.127 12.846 -10.972 1.00 93.88 119 VAL A C 1
ATOM 934 O O . VAL A 1 119 ? 9.246 13.412 -11.617 1.00 93.88 119 VAL A O 1
ATOM 937 N N . ALA A 1 120 ? 11.237 13.466 -10.574 1.00 93.00 120 ALA A N 1
ATOM 938 C CA . ALA A 1 120 ? 11.537 14.859 -10.883 1.00 93.00 120 ALA A CA 1
ATOM 939 C C . ALA A 1 120 ? 11.811 15.067 -12.380 1.00 93.00 120 ALA A C 1
ATOM 941 O O . ALA A 1 120 ? 11.292 16.017 -12.960 1.00 93.00 120 ALA A O 1
ATOM 942 N N . ALA A 1 121 ? 12.532 14.135 -13.009 1.00 94.25 121 ALA A N 1
ATOM 943 C CA . ALA A 1 121 ? 12.906 14.178 -14.420 1.00 94.25 121 ALA A CA 1
ATOM 944 C C . ALA A 1 121 ? 11.709 14.168 -15.386 1.00 94.25 121 ALA A C 1
ATOM 946 O O . ALA A 1 121 ? 11.859 14.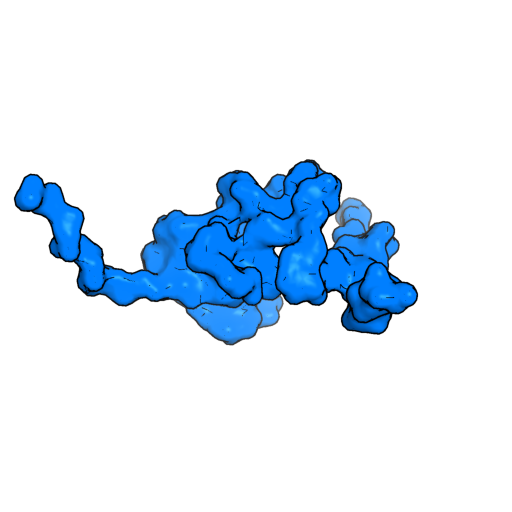540 -16.541 1.00 94.25 121 ALA A O 1
ATOM 947 N N . PHE A 1 122 ? 10.510 13.771 -14.942 1.00 90.06 122 PHE A N 1
ATOM 948 C CA . PHE A 1 122 ? 9.290 13.917 -15.746 1.00 90.06 122 PHE A CA 1
ATOM 949 C C . PHE A 1 122 ? 8.975 15.384 -16.092 1.00 90.06 122 PHE A C 1
ATOM 951 O O . PHE A 1 122 ? 8.317 15.652 -17.095 1.00 90.06 122 PHE A O 1
ATOM 958 N N . TRP A 1 123 ? 9.395 16.319 -15.236 1.00 90.38 123 TRP A N 1
ATOM 959 C CA . TRP A 1 123 ? 9.114 17.749 -15.369 1.00 90.38 123 TRP A CA 1
ATOM 960 C C . TRP A 1 123 ? 10.236 18.540 -16.047 1.00 90.38 123 TRP A C 1
ATOM 962 O O . TRP A 1 123 ? 10.062 19.740 -16.266 1.00 90.38 123 TRP A O 1
ATOM 972 N N . GLU A 1 124 ? 11.369 17.894 -16.321 1.00 90.88 124 GLU A N 1
ATOM 973 C CA . GLU A 1 124 ? 12.491 18.467 -17.072 1.00 90.88 124 GLU A CA 1
ATOM 974 C C . GLU A 1 124 ? 12.246 18.363 -18.584 1.00 90.88 124 GLU A C 1
ATOM 976 O O . GLU A 1 124 ? 12.548 19.358 -19.285 1.00 90.88 124 GLU A O 1
#

Secondary structure (DSSP, 8-state):
------TTS---EEE-S--TTT--S---EEEE-TTSSBPPS--EEEEEE-SSSSTT-EEEEEEEES---TT-EEEE-S-SSSSSTT---GGGPPPPPEEEE-TT--EEEEE----HHHHHGGG-